Protein AF-A0A932KF86-F1 (afdb_monomer)

Foldseek 3Di:
DDDDDDDDDPPCVPDVDDDDDDLVDDDPPPDVVVVVVSVCVVVVNDDDDPVDDPDD

Sequence (56 aa):
MSWQGEPTNAEPKVPKEIAWLDIENLPDNVVPAVRFMLEQLKSGNTYSNPKTKCLF

Mean predicted aligned error: 7.74 Å

Radius of gyration: 14.54 Å; Cα contacts (8 Å, |Δi|>4): 14; chains: 1; bounding box: 26×33×27 Å

Secondary structure (DSSP, 8-state):
---------S-TTS-S------TTS--TT--HHHHHHHHHHHTT-----TTS----

Structure (mmCIF, N/CA/C/O backbone):
data_AF-A0A932KF86-F1
#
_entry.id   AF-A0A932KF86-F1
#
loop_
_atom_site.group_PDB
_atom_site.id
_atom_site.type_symbol
_atom_site.label_atom_id
_atom_site.label_alt_id
_atom_site.label_comp_id
_atom_site.label_asym_id
_atom_site.label_entity_id
_atom_site.label_seq_id
_atom_site.pdbx_PDB_ins_code
_atom_site.Cartn_x
_atom_site.Cartn_y
_atom_site.Cartn_z
_atom_site.occupancy
_atom_site.B_iso_or_equiv
_atom_site.auth_seq_id
_atom_site.auth_comp_id
_atom_site.auth_asym_id
_atom_site.auth_atom_id
_atom_site.pdbx_PDB_model_num
ATOM 1 N N . MET A 1 1 ? -9.718 16.835 -9.114 1.00 47.00 1 MET A N 1
ATOM 2 C CA . MET A 1 1 ? -9.053 16.167 -10.255 1.00 47.00 1 MET A CA 1
ATOM 3 C C . MET A 1 1 ? -8.769 14.735 -9.843 1.00 47.00 1 MET A C 1
ATOM 5 O O . MET A 1 1 ? -8.145 14.555 -8.808 1.00 47.00 1 MET A O 1
ATOM 9 N N . SER A 1 2 ? -9.261 13.740 -10.580 1.00 80.56 2 SER A N 1
ATOM 10 C CA . SER A 1 2 ? -8.856 12.341 -10.404 1.00 80.56 2 SER A CA 1
ATOM 11 C C . SER A 1 2 ? -7.653 12.062 -11.299 1.00 80.56 2 SER A C 1
ATOM 13 O O . SER A 1 2 ? -7.661 12.416 -12.481 1.00 80.56 2 SER A O 1
ATOM 15 N N . TRP A 1 3 ? -6.606 11.472 -10.725 1.00 77.88 3 TRP A N 1
ATOM 16 C CA . TRP A 1 3 ? -5.487 10.966 -11.511 1.00 77.88 3 TRP A CA 1
ATOM 17 C C . TRP A 1 3 ? -5.967 9.826 -12.419 1.00 77.88 3 TRP A C 1
ATOM 19 O O . TRP A 1 3 ? -6.860 9.066 -12.043 1.00 77.88 3 TRP A O 1
ATOM 29 N N . GLN A 1 4 ? -5.405 9.752 -13.623 1.00 82.12 4 GLN A N 1
ATOM 30 C CA . GLN A 1 4 ? -5.771 8.794 -14.665 1.00 82.12 4 GLN A CA 1
ATOM 31 C C . GLN A 1 4 ? -4.482 8.235 -15.278 1.00 82.12 4 GLN A C 1
ATOM 33 O O . GLN A 1 4 ? -3.610 9.012 -15.670 1.00 82.12 4 GLN A O 1
ATOM 38 N N . GLY A 1 5 ? -4.362 6.909 -15.354 1.00 87.38 5 GLY A N 1
ATOM 39 C CA . GLY A 1 5 ? -3.208 6.221 -15.934 1.00 87.38 5 GLY A CA 1
ATOM 40 C C . GLY A 1 5 ? -3.005 4.812 -15.377 1.00 87.38 5 GLY A C 1
ATOM 41 O O . GLY A 1 5 ? -3.687 4.395 -14.442 1.00 87.38 5 GLY A O 1
ATOM 42 N N . GLU A 1 6 ? -2.026 4.102 -15.933 1.00 88.50 6 GLU A N 1
ATOM 43 C CA . GLU A 1 6 ? -1.598 2.785 -15.453 1.00 88.50 6 GLU A CA 1
ATOM 44 C C . GLU A 1 6 ? -0.211 2.877 -14.800 1.00 88.50 6 GLU A C 1
ATOM 46 O O . GLU A 1 6 ? 0.671 3.575 -15.321 1.00 88.50 6 GLU A O 1
ATOM 51 N N . PRO A 1 7 ? 0.023 2.197 -13.665 1.00 88.44 7 PRO A N 1
ATOM 52 C CA . PRO A 1 7 ? 1.337 2.142 -13.058 1.00 88.44 7 PRO A CA 1
ATOM 53 C C . PRO A 1 7 ? 2.278 1.352 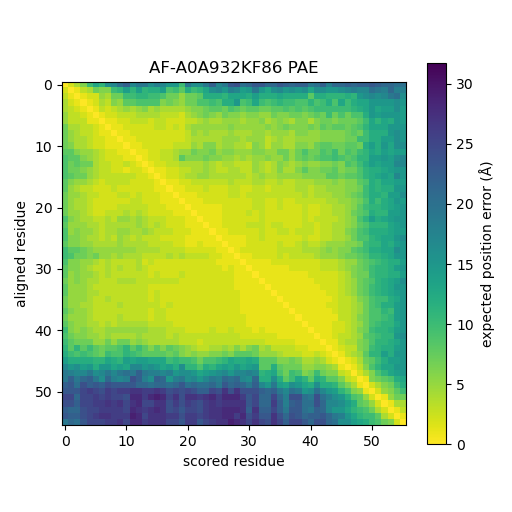-13.970 1.00 88.44 7 PRO A C 1
ATOM 55 O O . PRO A 1 7 ? 1.935 0.298 -14.495 1.00 88.44 7 PRO A O 1
ATOM 58 N N . THR A 1 8 ? 3.498 1.853 -14.147 1.00 90.38 8 THR A N 1
ATOM 59 C CA . THR A 1 8 ? 4.548 1.149 -14.894 1.00 90.38 8 THR A CA 1
ATOM 60 C C . THR A 1 8 ? 5.653 0.724 -13.937 1.00 90.38 8 THR A C 1
ATOM 62 O O . THR A 1 8 ? 6.134 1.532 -13.142 1.00 90.38 8 THR A O 1
ATOM 65 N N . ASN A 1 9 ? 6.075 -0.540 -14.015 1.00 93.06 9 ASN A N 1
ATOM 66 C CA . ASN A 1 9 ? 7.176 -1.053 -13.206 1.00 93.06 9 ASN A CA 1
ATOM 67 C C . ASN A 1 9 ? 8.525 -0.531 -13.722 1.00 93.06 9 ASN A C 1
ATOM 69 O O . ASN A 1 9 ? 9.054 -1.026 -14.716 1.00 93.06 9 ASN A O 1
ATOM 73 N N . ALA A 1 10 ? 9.082 0.460 -13.027 1.00 93.75 10 ALA A N 1
ATOM 74 C CA . ALA A 1 10 ? 10.400 1.015 -13.328 1.00 93.75 10 ALA A CA 1
ATOM 75 C C . ALA A 1 10 ? 11.564 0.113 -12.864 1.00 93.75 10 ALA A C 1
ATOM 77 O O . ALA A 1 10 ? 12.700 0.308 -13.293 1.00 93.75 10 ALA A O 1
ATOM 78 N N . GLU A 1 11 ? 11.299 -0.890 -12.022 1.00 94.88 11 GLU A N 1
ATOM 79 C CA . GLU A 1 11 ? 12.306 -1.770 -11.421 1.00 94.88 11 GLU A CA 1
ATOM 80 C C . GLU A 1 11 ? 11.964 -3.253 -11.664 1.00 94.88 11 GLU A C 1
ATOM 82 O O . GLU A 1 11 ? 11.682 -3.998 -10.728 1.00 94.88 11 GLU A O 1
ATOM 87 N N . PRO A 1 12 ? 12.031 -3.759 -12.907 1.00 90.81 12 PRO A N 1
ATOM 88 C CA . PRO A 1 12 ? 11.507 -5.083 -13.283 1.00 90.81 12 PRO A CA 1
ATOM 89 C C . PRO A 1 12 ? 12.158 -6.288 -12.577 1.00 90.81 12 PRO A C 1
ATOM 91 O O . PRO A 1 12 ? 11.707 -7.418 -12.745 1.00 90.81 12 PRO A O 1
ATOM 94 N N . LYS A 1 13 ? 13.232 -6.079 -11.807 1.00 96.12 13 LYS A N 1
ATOM 95 C CA . LYS A 1 13 ? 13.921 -7.125 -11.035 1.00 96.12 13 LYS A CA 1
ATOM 96 C C . LYS A 1 13 ? 13.431 -7.247 -9.589 1.00 96.12 13 LYS A C 1
ATOM 98 O O . LYS A 1 13 ? 13.827 -8.199 -8.923 1.00 96.12 13 LYS A O 1
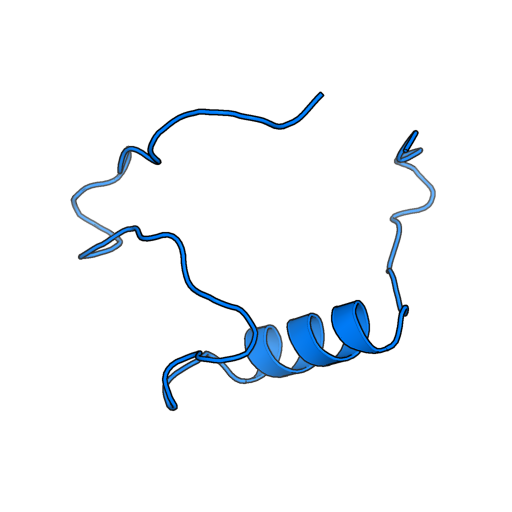ATOM 103 N N . VAL A 1 14 ? 12.645 -6.285 -9.097 1.00 94.25 14 VAL A N 1
ATOM 104 C CA . VAL A 1 14 ? 12.265 -6.194 -7.680 1.00 94.25 14 VAL A CA 1
ATOM 105 C C . VAL A 1 14 ? 10.842 -6.735 -7.472 1.00 94.25 14 VAL A C 1
ATOM 107 O O . VAL A 1 14 ? 10.721 -7.862 -6.985 1.00 94.25 14 VAL A O 1
ATOM 110 N N . PRO A 1 15 ? 9.755 -6.039 -7.864 1.00 91.50 15 PRO A N 1
ATOM 111 C CA . PRO A 1 15 ? 8.425 -6.631 -7.861 1.00 91.50 15 PRO A CA 1
ATOM 112 C C . PRO A 1 15 ? 8.176 -7.461 -9.125 1.00 91.50 15 PRO A C 1
ATOM 114 O O . PRO A 1 15 ? 8.538 -7.068 -10.235 1.00 91.50 15 PRO A O 1
ATOM 117 N N . LYS A 1 16 ? 7.489 -8.596 -8.951 1.00 90.94 16 LYS A N 1
ATOM 118 C CA . LYS A 1 16 ? 6.986 -9.413 -10.069 1.00 90.94 16 LYS A CA 1
ATOM 119 C C . LYS A 1 16 ? 5.836 -8.735 -10.814 1.00 90.94 16 LYS A C 1
ATOM 121 O O . LYS A 1 16 ? 5.695 -8.936 -12.013 1.00 90.94 16 LYS A O 1
ATOM 126 N N . GLU A 1 17 ? 5.029 -7.955 -10.102 1.00 91.38 17 GLU A N 1
ATOM 127 C CA . GLU A 1 17 ? 3.812 -7.330 -10.613 1.00 91.38 17 GLU A CA 1
ATOM 128 C C . GLU A 1 17 ? 3.530 -6.028 -9.857 1.00 91.38 17 GLU A C 1
ATOM 130 O O . GLU A 1 17 ? 3.878 -5.899 -8.680 1.00 91.38 17 GLU A O 1
ATOM 135 N N . ILE A 1 18 ? 2.902 -5.072 -10.543 1.00 92.00 18 ILE A N 1
ATOM 136 C CA . ILE A 1 18 ? 2.309 -3.875 -9.949 1.00 92.00 18 ILE A CA 1
ATOM 137 C C . ILE A 1 18 ? 0.870 -3.796 -10.448 1.00 92.00 18 ILE A C 1
ATOM 139 O O . ILE A 1 18 ? 0.640 -3.860 -11.653 1.00 92.00 18 ILE A O 1
ATOM 143 N N . ALA A 1 19 ? -0.076 -3.648 -9.526 1.00 90.12 19 ALA A N 1
ATOM 144 C CA . ALA A 1 19 ? -1.497 -3.601 -9.830 1.00 90.12 19 ALA A CA 1
ATOM 145 C C . ALA A 1 19 ? -2.224 -2.639 -8.885 1.00 90.12 19 ALA A C 1
ATOM 147 O O . ALA A 1 19 ? -1.803 -2.429 -7.743 1.00 90.12 19 ALA A O 1
ATOM 148 N N . TRP A 1 20 ? -3.341 -2.091 -9.358 1.00 90.50 20 TRP A N 1
ATOM 149 C CA . TRP A 1 20 ? -4.332 -1.458 -8.496 1.00 90.50 20 TRP A CA 1
ATOM 150 C C . TRP A 1 20 ? -5.138 -2.537 -7.780 1.00 90.50 20 TRP A C 1
ATOM 152 O O . TRP A 1 20 ? -5.655 -3.450 -8.420 1.00 90.50 20 TRP A O 1
ATOM 162 N N . LEU A 1 21 ? -5.255 -2.426 -6.460 1.00 92.12 21 LEU A N 1
ATOM 163 C CA . LEU A 1 21 ? -6.027 -3.355 -5.640 1.00 92.12 21 LEU A CA 1
ATOM 164 C C . LEU A 1 21 ? -7.137 -2.601 -4.913 1.00 92.12 21 LEU A C 1
ATOM 166 O O . LEU A 1 21 ? -6.941 -1.466 -4.475 1.00 92.12 21 LEU A O 1
ATOM 170 N N . ASP A 1 22 ? -8.288 -3.253 -4.771 1.00 92.00 22 ASP A N 1
ATOM 171 C CA . ASP A 1 22 ? -9.370 -2.764 -3.924 1.00 92.00 22 ASP A CA 1
ATOM 172 C C . ASP A 1 22 ? -8.988 -2.962 -2.452 1.00 92.00 22 ASP A C 1
ATOM 174 O O . ASP A 1 22 ? -8.615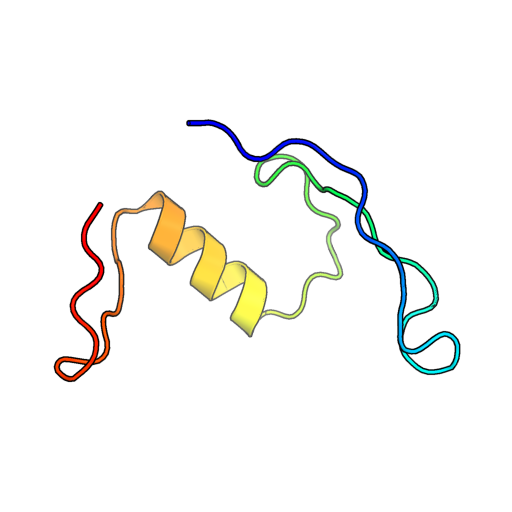 -4.058 -2.029 1.00 92.00 22 ASP A O 1
ATOM 178 N N . ILE A 1 23 ? -9.085 -1.890 -1.667 1.00 91.19 23 ILE A N 1
ATOM 179 C CA . ILE A 1 23 ? -8.781 -1.898 -0.235 1.00 91.19 23 ILE A CA 1
ATOM 180 C C . ILE A 1 23 ? -9.721 -2.823 0.553 1.00 91.19 23 ILE A C 1
ATOM 182 O O . ILE A 1 23 ? -9.328 -3.339 1.599 1.00 91.19 23 ILE A O 1
ATOM 186 N N . GLU A 1 24 ? -10.931 -3.068 0.045 1.00 92.44 24 GLU A N 1
ATOM 187 C CA . GLU A 1 24 ? -11.900 -3.989 0.646 1.00 92.44 24 GLU A CA 1
ATOM 188 C C . GLU A 1 24 ? -11.686 -5.450 0.214 1.00 92.44 24 GLU A C 1
ATOM 190 O O . GLU A 1 24 ? -12.303 -6.351 0.778 1.00 92.44 24 GLU A O 1
ATOM 195 N N . ASN A 1 25 ? -10.794 -5.708 -0.750 1.00 94.69 25 ASN A N 1
ATOM 196 C CA . ASN A 1 25 ? -10.539 -7.038 -1.307 1.00 94.69 25 ASN A CA 1
ATOM 197 C C . ASN A 1 25 ? -9.035 -7.301 -1.501 1.00 94.69 25 ASN A C 1
ATOM 199 O O . ASN A 1 25 ? -8.557 -7.618 -2.593 1.00 94.69 25 ASN A O 1
ATOM 203 N N . LEU A 1 26 ? -8.271 -7.134 -0.422 1.00 94.38 26 LEU A N 1
ATOM 204 C CA . LEU A 1 26 ? -6.834 -7.400 -0.400 1.00 94.38 26 LEU A CA 1
ATOM 205 C C . LEU A 1 26 ? -6.538 -8.884 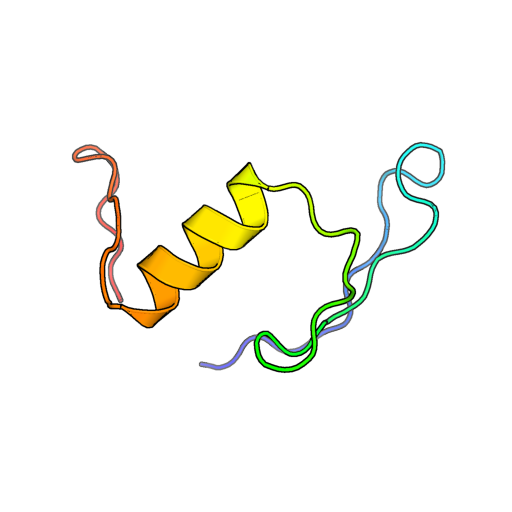-0.155 1.00 94.38 26 LEU A C 1
ATOM 207 O O . LEU A 1 26 ? -7.268 -9.536 0.593 1.00 94.38 26 LEU A O 1
ATOM 211 N N . PRO A 1 27 ? -5.427 -9.415 -0.692 1.00 93.75 27 PRO A N 1
ATOM 212 C CA . PRO A 1 27 ? -5.035 -10.790 -0.425 1.00 93.75 27 PRO A CA 1
ATOM 213 C C . PRO A 1 27 ? -4.637 -10.995 1.047 1.00 93.75 27 PRO A C 1
ATOM 215 O O . PRO A 1 27 ? -4.287 -10.060 1.776 1.00 93.75 27 PRO A O 1
ATOM 218 N N . ASP A 1 28 ? -4.636 -12.246 1.502 1.00 93.69 28 ASP A N 1
ATOM 219 C CA . ASP A 1 28 ? -4.302 -12.567 2.896 1.00 93.69 28 ASP A CA 1
ATOM 220 C C . ASP A 1 28 ? -2.835 -12.267 3.235 1.00 93.69 28 ASP A C 1
ATOM 222 O O . ASP A 1 28 ? -2.517 -11.847 4.349 1.00 93.69 28 ASP A O 1
ATOM 226 N N . ASN A 1 29 ? -1.940 -12.396 2.252 1.00 94.62 29 ASN A N 1
ATOM 227 C CA . ASN A 1 29 ? -0.488 -12.263 2.397 1.00 94.62 29 ASN A CA 1
ATOM 228 C C . ASN A 1 29 ? 0.035 -10.812 2.428 1.00 94.62 29 ASN A C 1
ATOM 230 O O . ASN A 1 29 ? 1.221 -10.579 2.182 1.00 94.62 29 ASN A O 1
ATOM 234 N N . VAL A 1 30 ? -0.815 -9.830 2.729 1.00 95.62 30 VAL A N 1
ATOM 235 C CA . VAL A 1 30 ? -0.378 -8.443 2.932 1.00 95.62 30 VAL A CA 1
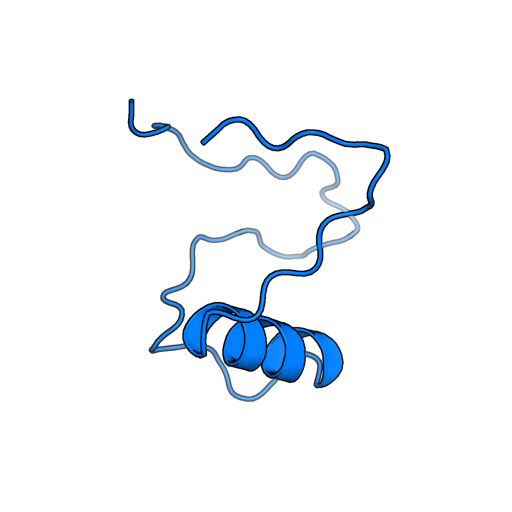ATOM 236 C C . VAL A 1 30 ? 0.531 -8.353 4.157 1.00 95.62 30 VAL A C 1
ATOM 238 O O . VAL A 1 30 ? 0.225 -8.885 5.225 1.00 95.62 30 VAL A O 1
ATOM 241 N N . VAL A 1 31 ? 1.643 -7.626 4.016 1.00 96.00 31 VAL A N 1
ATOM 242 C CA . VAL A 1 31 ? 2.582 -7.351 5.113 1.00 96.00 31 VAL A CA 1
ATOM 243 C C . VAL A 1 31 ? 1.822 -6.742 6.308 1.00 96.00 31 VAL A C 1
ATOM 245 O O . VAL A 1 31 ? 1.139 -5.733 6.120 1.00 96.00 31 VAL A O 1
ATOM 248 N N . PRO A 1 32 ? 1.955 -7.271 7.543 1.00 95.12 32 PRO A N 1
ATOM 249 C CA . PRO A 1 32 ? 1.130 -6.847 8.682 1.00 95.12 32 PRO A CA 1
ATOM 250 C C . PRO A 1 32 ? 1.139 -5.338 8.960 1.00 95.12 32 PRO A C 1
ATOM 252 O O . PRO A 1 32 ? 0.095 -4.753 9.234 1.00 95.12 32 PRO A O 1
ATOM 255 N N . ALA A 1 33 ? 2.297 -4.686 8.823 1.00 93.62 33 ALA A N 1
ATOM 256 C CA . ALA A 1 33 ? 2.414 -3.238 9.002 1.00 93.62 33 ALA A CA 1
ATOM 257 C C . ALA A 1 33 ? 1.609 -2.439 7.959 1.00 93.62 33 ALA A C 1
ATOM 259 O O . ALA A 1 33 ? 1.031 -1.405 8.286 1.00 93.62 33 ALA A O 1
ATOM 260 N N . VAL A 1 34 ? 1.536 -2.932 6.718 1.00 93.00 34 VAL A N 1
ATOM 261 C CA . VAL A 1 34 ? 0.725 -2.323 5.653 1.00 93.00 34 VAL A CA 1
ATOM 262 C C . VAL A 1 34 ? -0.758 -2.510 5.958 1.00 93.00 34 VAL A C 1
ATOM 264 O O . VAL A 1 34 ? -1.508 -1.545 5.867 1.00 93.00 34 V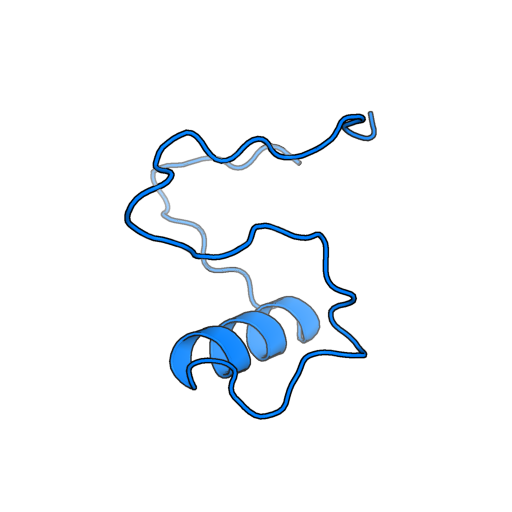AL A O 1
ATOM 267 N N . ARG A 1 35 ? -1.178 -3.706 6.395 1.00 93.44 35 ARG A N 1
ATOM 268 C CA . ARG A 1 35 ? -2.570 -3.963 6.800 1.00 93.44 35 ARG A CA 1
ATOM 269 C C . ARG A 1 35 ? -3.012 -3.019 7.921 1.00 93.44 35 ARG A C 1
ATOM 271 O O . ARG A 1 35 ? -4.017 -2.335 7.768 1.00 93.44 35 ARG A O 1
ATOM 278 N N . PHE A 1 36 ? -2.213 -2.906 8.982 1.00 91.88 36 PHE A N 1
ATOM 279 C CA . PHE A 1 36 ? -2.476 -1.980 10.085 1.00 91.88 36 PHE A CA 1
ATOM 280 C C . PHE A 1 36 ? -2.598 -0.525 9.606 1.00 91.88 36 PHE A C 1
ATOM 282 O O . PHE A 1 36 ? -3.521 0.188 9.986 1.00 91.88 36 PHE A O 1
ATOM 289 N N . MET A 1 37 ? -1.688 -0.076 8.740 1.00 90.94 37 MET A N 1
ATOM 290 C CA . MET A 1 37 ? -1.706 1.284 8.197 1.00 90.94 37 MET A CA 1
ATOM 291 C C . MET A 1 37 ? -2.959 1.561 7.349 1.00 90.94 37 MET A C 1
ATOM 293 O O . MET A 1 37 ? -3.560 2.624 7.494 1.00 90.94 37 MET A O 1
ATOM 297 N N . LEU A 1 38 ? -3.414 0.598 6.542 1.00 91.81 38 LEU A N 1
ATOM 298 C CA . LEU A 1 38 ? -4.667 0.707 5.785 1.00 91.81 38 LEU A CA 1
ATOM 299 C C . LEU A 1 38 ? -5.900 0.757 6.703 1.00 91.81 38 LEU A C 1
ATOM 301 O O . LEU A 1 38 ? -6.818 1.533 6.446 1.00 91.81 38 LEU A O 1
ATOM 305 N N . GLU A 1 39 ? -5.908 -0.001 7.803 1.00 91.75 39 GLU A N 1
ATOM 306 C CA . GLU A 1 39 ? -6.963 0.077 8.825 1.00 91.75 39 GLU A CA 1
ATOM 307 C C . GLU A 1 39 ? -7.012 1.459 9.494 1.00 91.75 39 GLU A C 1
ATOM 309 O O . GLU A 1 39 ? -8.099 2.007 9.677 1.00 91.75 39 GLU A O 1
ATOM 314 N N . GLN A 1 40 ? -5.853 2.058 9.797 1.00 91.44 40 GLN A N 1
ATOM 315 C CA . GLN A 1 40 ? -5.786 3.421 10.340 1.00 91.44 40 GLN A CA 1
ATOM 316 C C . GLN A 1 40 ? -6.311 4.464 9.344 1.00 91.44 40 GLN A C 1
ATOM 318 O O . GLN A 1 40 ? -7.068 5.357 9.724 1.00 91.44 40 GLN A O 1
ATOM 323 N N . LEU A 1 41 ? -5.967 4.332 8.058 1.00 89.06 41 LEU A N 1
ATOM 324 C CA . LEU A 1 41 ? -6.508 5.204 7.014 1.00 89.06 41 LEU A CA 1
ATOM 325 C C . LEU A 1 41 ? -8.037 5.091 6.932 1.00 89.06 41 LEU A C 1
ATOM 327 O O . LEU A 1 41 ? -8.719 6.114 6.879 1.00 89.06 41 LEU A O 1
ATOM 331 N N . LYS A 1 42 ? -8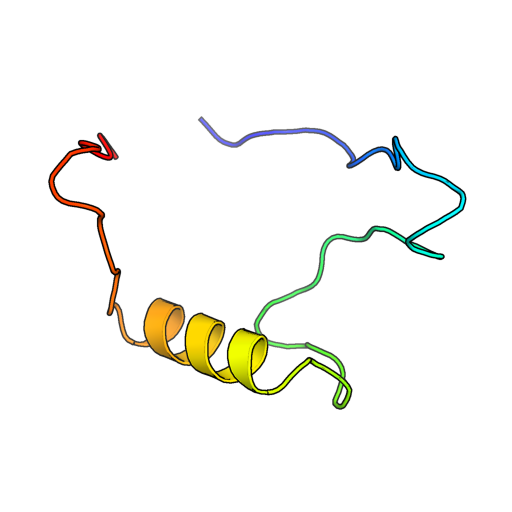.586 3.870 7.003 1.00 88.69 42 LYS A N 1
ATOM 332 C CA . LYS A 1 42 ? -10.040 3.635 7.034 1.00 88.69 42 LYS A CA 1
ATOM 333 C C . LYS A 1 42 ? -10.714 4.219 8.275 1.00 88.69 42 LYS A C 1
ATOM 335 O O . LYS A 1 42 ? -11.844 4.686 8.177 1.00 88.69 42 LYS A O 1
ATOM 340 N N . SER A 1 43 ? -10.040 4.231 9.426 1.00 90.69 43 SER A N 1
ATOM 341 C CA . SER A 1 43 ? -10.567 4.846 10.650 1.00 90.69 43 SER A CA 1
ATOM 342 C C . SER A 1 43 ? -10.414 6.372 10.693 1.00 90.69 43 SER A C 1
ATOM 344 O O . SER A 1 43 ? -10.752 6.981 11.705 1.00 90.69 43 SER A O 1
ATOM 346 N N . GLY A 1 44 ? -9.906 7.002 9.625 1.00 87.75 44 GLY A N 1
ATOM 347 C CA . GLY A 1 44 ? -9.685 8.449 9.551 1.00 87.75 44 GLY A CA 1
ATOM 348 C C . GLY A 1 44 ? -8.430 8.929 10.287 1.00 87.75 44 GLY A C 1
ATOM 349 O O . GLY A 1 44 ? -8.203 10.134 10.397 1.00 87.75 44 GLY A O 1
ATOM 350 N N . ASN A 1 45 ? -7.593 8.009 10.773 1.00 85.94 45 ASN A N 1
ATOM 351 C CA . ASN A 1 45 ? -6.332 8.333 11.426 1.00 85.94 45 ASN A CA 1
ATOM 352 C C . ASN A 1 45 ? -5.255 8.557 10.362 1.00 85.94 45 ASN A C 1
ATOM 354 O O . ASN A 1 45 ? -4.691 7.615 9.806 1.00 85.94 45 ASN A O 1
ATOM 358 N N . THR A 1 46 ? -4.942 9.820 10.085 1.00 77.19 46 THR A N 1
ATOM 359 C CA . THR A 1 46 ? -3.855 10.188 9.172 1.00 77.19 46 THR A CA 1
ATOM 360 C C . THR A 1 46 ? -2.664 10.729 9.947 1.00 77.19 46 THR A C 1
ATOM 362 O O . THR A 1 46 ? -2.799 11.674 10.724 1.00 77.19 46 THR A O 1
ATOM 365 N N . TYR A 1 47 ? -1.477 10.186 9.694 1.00 70.19 47 TYR A N 1
ATOM 366 C CA . TYR A 1 47 ? -0.237 10.725 10.241 1.00 70.19 47 TYR A CA 1
ATOM 367 C C . TYR A 1 47 ? 0.373 11.700 9.236 1.00 70.19 47 TYR A C 1
ATOM 369 O O . TYR A 1 47 ? 0.925 11.294 8.216 1.00 70.19 47 TYR A O 1
ATOM 377 N N . SER A 1 48 ? 0.281 12.999 9.515 1.00 67.19 48 SER A N 1
ATOM 378 C CA . SER A 1 48 ? 1.032 14.011 8.770 1.00 67.19 48 SER A CA 1
ATOM 379 C C . SER A 1 48 ? 2.380 14.252 9.442 1.00 67.1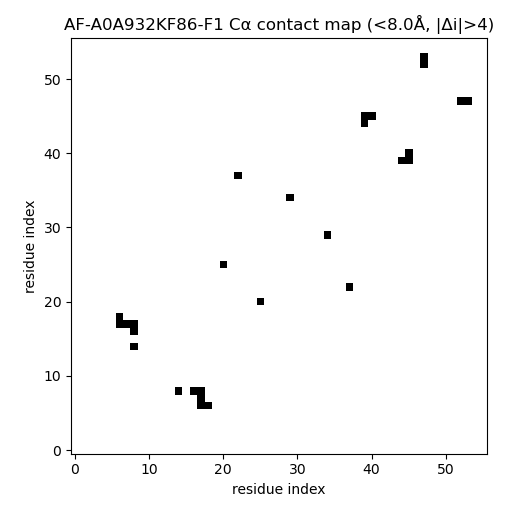9 48 SER A C 1
ATOM 381 O O . SER A 1 48 ? 2.434 14.505 10.647 1.00 67.19 48 SER A O 1
ATOM 383 N N . ASN A 1 49 ? 3.467 14.266 8.673 1.00 62.66 49 ASN A N 1
ATOM 384 C CA . ASN A 1 49 ? 4.695 14.900 9.140 1.00 62.66 49 ASN A CA 1
ATOM 385 C C . ASN A 1 49 ? 4.421 16.415 9.266 1.00 62.66 49 ASN A C 1
ATOM 387 O O . ASN A 1 49 ? 4.058 17.025 8.259 1.00 62.66 49 ASN A O 1
ATOM 391 N N . PRO A 1 50 ? 4.595 17.061 10.437 1.00 58.06 50 PRO A N 1
ATOM 392 C CA . PRO A 1 50 ? 4.277 18.484 10.616 1.00 58.06 50 PRO A CA 1
ATOM 393 C C . PRO A 1 50 ? 5.066 19.434 9.695 1.00 58.06 50 PRO A C 1
ATOM 395 O O . PRO A 1 50 ? 4.726 20.609 9.586 1.00 58.06 50 PRO A O 1
ATOM 398 N N . LYS A 1 51 ? 6.102 18.946 8.997 1.00 56.00 51 LYS A N 1
ATOM 399 C CA . LYS A 1 51 ? 6.848 19.707 7.982 1.00 56.00 51 LYS A CA 1
ATOM 400 C C . LYS A 1 51 ? 6.263 19.639 6.568 1.00 56.00 51 LYS A C 1
ATOM 402 O O . LYS A 1 51 ? 6.794 20.286 5.670 1.00 56.00 51 LYS A O 1
ATOM 407 N N . THR A 1 52 ? 5.187 18.890 6.348 1.00 53.84 52 THR A N 1
ATOM 408 C 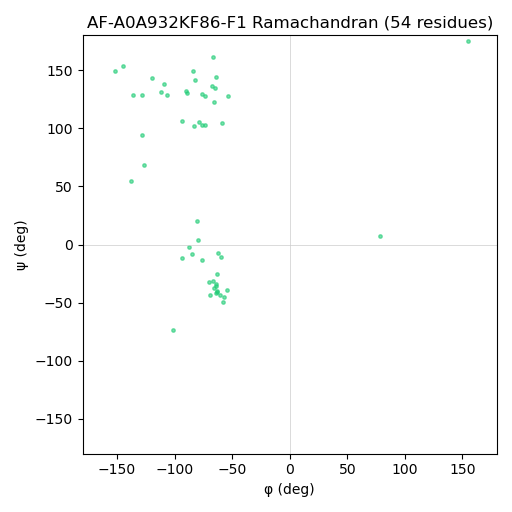CA . THR A 1 52 ? 4.598 18.708 5.021 1.00 53.84 52 THR A CA 1
ATOM 409 C C . THR A 1 52 ? 3.110 19.028 5.105 1.00 53.84 52 THR A C 1
ATOM 411 O O . THR A 1 52 ? 2.297 18.183 5.470 1.00 53.84 52 THR A O 1
ATOM 414 N N . LYS A 1 53 ? 2.743 20.280 4.793 1.00 38.06 53 LYS A N 1
ATOM 415 C CA . LYS A 1 53 ? 1.343 20.658 4.556 1.00 38.06 53 LYS A CA 1
ATOM 416 C C . LYS A 1 53 ? 0.815 19.808 3.399 1.00 38.06 53 LYS A C 1
ATOM 418 O O . LYS A 1 53 ? 1.148 20.076 2.249 1.00 38.06 53 LYS A O 1
ATOM 423 N N . CYS A 1 54 ? -0.007 18.809 3.698 1.00 50.41 54 CYS A N 1
ATOM 424 C CA . CYS A 1 54 ? -0.904 18.242 2.700 1.00 50.41 54 CYS A CA 1
ATOM 425 C C . CYS A 1 54 ? -2.057 19.235 2.531 1.00 50.41 54 CYS A C 1
ATOM 427 O O . CYS A 1 54 ? -2.897 19.375 3.417 1.00 50.41 54 CYS A O 1
ATOM 429 N N . LEU A 1 55 ? -2.025 19.999 1.438 1.00 42.62 55 LEU A N 1
ATOM 430 C CA . LEU A 1 55 ? -3.192 20.724 0.949 1.00 42.62 55 LEU A CA 1
ATOM 431 C C . LEU A 1 55 ? -4.051 19.683 0.223 1.00 42.62 55 LEU A C 1
ATOM 433 O O . LEU A 1 55 ? -3.643 19.199 -0.833 1.00 42.62 55 LEU A O 1
ATOM 437 N N . PHE A 1 56 ? -5.154 19.284 0.853 1.00 40.97 56 PHE A N 1
ATOM 438 C CA . PHE A 1 56 ? -6.234 18.558 0.187 1.00 40.97 56 PHE A CA 1
ATOM 439 C C . PHE A 1 56 ? -7.077 19.532 -0.638 1.00 40.97 56 PHE A C 1
ATOM 441 O O . PHE A 1 56 ? -7.244 20.687 -0.176 1.00 40.97 56 PHE A O 1
#

Solvent-accessible surface area (backbone atoms only — not comparable to full-atom values): 4151 Å² total; per-residue (Å²): 135,82,89,83,86,79,87,74,79,89,53,76,87,72,56,95,74,82,79,91,75,54,87,92,67,64,69,87,85,57,57,65,70,58,51,53,50,52,52,34,51,74,73,69,53,74,90,70,60,92,90,54,85,79,82,127

pLDDT: mean 83.47, std 16.02, range [38.06, 96.12]